Protein AF-Q8YB31-F1 (afdb_monomer_lite)

Sequence (151 aa):
MLKNNPYGASTSGLVVQGADNLVLSGVLSDVGRLTKNGSGTLTLTADNTYTGGTVFAGGVVSVDKEVRLGGGDLTFNGGTLQVTGTSWTSTNWAVSLQAGGGTFDIEDAANNFAVTQGVAGAGGLTKSGSGTLTLSGANSYTGERRCLRAR

Radius of gyration: 14.86 Å; chains: 1; bounding box: 30×32×49 Å

InterPro domains:
  IPR011050 Pectin lyase fold/virulence factor [SSF51126] (5-87)
  IPR011050 Pectin lyase fold/virulence factor [SSF51126] (72-144)
  IPR012332 Autotransporter, pectate lyase C-like domain superfamily [G3DSA:2.160.20.20] (2-69)
  IPR013425 Autotransporter-associated beta strand repeat [PF12951] (34-63)
  IPR013425 Autotransporter-associated beta strand repeat [PF12951] (125-143)
  IPR013425 Autotransporter-associated beta strand repeat [TIGR02601] (34-63)
  IPR013425 Autotransporter-associated beta strand repeat [TIGR02601] (124-143)

Organism: Brucella melitensis biotype 1 (strain ATCC 23456 / CCUG 17765 / NCTC 10094 / 16M) (NCBI:txid224914)

Foldseek 3Di:
DDDPDPFDQDCAATEDEDQEEDEDADEADNSQEYEYYYAYEYEQDYQYAHANWYEFQYHEYEYQEPSSGHHAAYEYQQGEYEHDDAPAAEDAHEAEAEQNGYEYADADLPHHHEYAQEYAYAHEYEYHHNHHYHYNHDYHYDYHYYYDDDD

Secondary structure (DSSP, 8-state):
-----S---BTTBEEE-SSS-EEE-S---S-S-EEE-SSSEEEE-S-----S-EEE-SSEEEESSGGGG-SS-EEESS-EEEE-SSS--EE-S-EEE-TT-EEEEE--TT-EEEE-S-EESSS-EEEESSSEEEE-S-----SPEEE----

pLDDT: mean 90.21, std 15.07, range [35.03, 98.69]

Structure (mmCIF, N/CA/C/O backbone):
data_AF-Q8YB31-F1
#
_entry.id   AF-Q8YB31-F1
#
loop_
_atom_site.group_PDB
_atom_site.id
_atom_site.type_symbol
_atom_site.label_atom_id
_atom_site.label_alt_id
_atom_site.label_comp_id
_atom_site.label_asy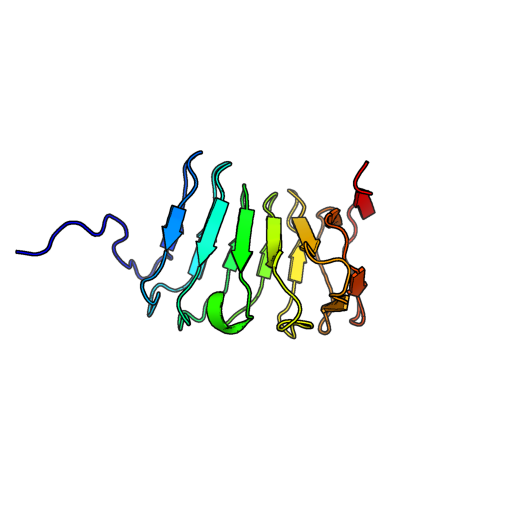m_id
_atom_site.label_entity_id
_atom_site.label_seq_id
_atom_site.pdbx_PDB_ins_code
_atom_site.Cartn_x
_atom_site.Cartn_y
_atom_site.Cartn_z
_atom_site.occupancy
_atom_site.B_iso_or_equiv
_atom_site.auth_seq_id
_atom_site.auth_comp_id
_atom_site.auth_asym_id
_atom_site.auth_atom_id
_atom_site.pdbx_PDB_model_num
ATOM 1 N N . MET A 1 1 ? -5.974 -16.921 32.482 1.00 35.03 1 MET A N 1
ATOM 2 C CA . MET A 1 1 ? -5.145 -17.488 31.396 1.00 35.03 1 MET A CA 1
ATOM 3 C C . MET A 1 1 ? -5.693 -16.963 30.076 1.00 35.03 1 MET A C 1
ATOM 5 O O . MET A 1 1 ? -6.713 -17.452 29.620 1.00 35.03 1 MET A O 1
ATOM 9 N N . LEU A 1 2 ? -5.098 -15.907 29.521 1.00 37.91 2 LEU A N 1
ATOM 10 C CA . LEU A 1 2 ? -5.532 -15.305 28.255 1.00 37.91 2 LEU A CA 1
ATOM 11 C C . LEU A 1 2 ? -4.769 -15.994 27.115 1.00 37.91 2 LEU A C 1
ATOM 13 O O . LEU A 1 2 ? -3.602 -15.696 26.893 1.00 37.91 2 LEU A O 1
ATOM 17 N N . LYS A 1 3 ? -5.394 -16.964 26.443 1.00 48.12 3 LYS A N 1
ATOM 18 C CA . LYS A 1 3 ? -4.820 -17.660 25.277 1.00 48.12 3 LYS A CA 1
ATOM 19 C C . LYS A 1 3 ? -5.834 -17.699 24.132 1.00 48.12 3 LYS A C 1
ATOM 21 O O . LYS A 1 3 ? -6.249 -18.774 23.738 1.00 48.12 3 LYS A O 1
ATOM 26 N N . ASN A 1 4 ? -6.240 -16.535 23.623 1.00 38.31 4 ASN A N 1
ATOM 27 C CA . ASN A 1 4 ? -7.132 -16.438 22.456 1.00 38.31 4 ASN A CA 1
ATOM 28 C C . ASN A 1 4 ? -6.690 -15.356 21.448 1.00 38.31 4 ASN A C 1
ATOM 30 O O . ASN A 1 4 ? -7.527 -14.740 20.800 1.00 38.31 4 ASN A O 1
ATOM 34 N N . ASN A 1 5 ? -5.379 -15.136 21.288 1.00 43.69 5 ASN A N 1
ATOM 35 C CA . ASN A 1 5 ? -4.861 -14.431 20.114 1.00 43.69 5 ASN A CA 1
ATOM 36 C C . ASN A 1 5 ? -4.206 -15.465 19.177 1.00 43.69 5 ASN A C 1
ATOM 38 O O . ASN A 1 5 ? -3.120 -15.946 19.503 1.00 43.69 5 ASN A O 1
ATOM 42 N N . PRO A 1 6 ? -4.841 -15.860 18.056 1.00 46.41 6 PRO A N 1
ATOM 43 C CA . PRO A 1 6 ? -4.297 -16.862 17.131 1.00 46.41 6 PRO A CA 1
ATOM 44 C C . PRO A 1 6 ? -3.095 -16.353 16.314 1.00 46.41 6 PRO A C 1
ATOM 46 O O . PRO A 1 6 ? -2.555 -17.080 15.487 1.00 46.41 6 PRO A O 1
ATOM 49 N N . TYR A 1 7 ? -2.645 -15.125 16.564 1.00 51.75 7 TYR A N 1
ATOM 50 C CA . TYR A 1 7 ? -1.559 -14.467 15.854 1.00 51.75 7 TYR A CA 1
ATOM 51 C C . TYR A 1 7 ? -0.364 -14.262 16.793 1.00 51.75 7 TYR A C 1
ATOM 53 O O . TYR A 1 7 ? -0.130 -13.172 17.311 1.00 51.75 7 TYR A O 1
ATOM 61 N N . GLY A 1 8 ? 0.361 -15.347 17.076 1.00 45.62 8 GLY A N 1
ATOM 62 C CA . GLY A 1 8 ? 1.620 -15.292 17.818 1.00 45.62 8 GLY A CA 1
ATOM 63 C C . GLY A 1 8 ? 2.710 -14.628 16.978 1.00 45.62 8 GLY A C 1
ATOM 64 O O . GLY A 1 8 ? 2.991 -15.083 15.871 1.00 45.62 8 GLY A O 1
ATOM 65 N N . ALA A 1 9 ? 3.316 -13.561 17.504 1.00 48.47 9 ALA A N 1
ATOM 66 C CA . ALA A 1 9 ? 4.474 -12.901 16.914 1.00 48.47 9 ALA A CA 1
ATOM 67 C C . ALA A 1 9 ? 5.650 -13.889 16.838 1.00 48.47 9 ALA A C 1
ATOM 69 O O . ALA A 1 9 ? 6.298 -14.197 17.837 1.00 48.47 9 ALA A O 1
ATOM 70 N N . SER A 1 10 ? 5.894 -14.422 15.645 1.00 49.84 10 SER A N 1
ATOM 71 C CA . SER A 1 10 ? 7.162 -15.053 15.308 1.00 49.84 10 SER A CA 1
ATOM 72 C C . SER A 1 10 ? 8.080 -13.959 14.770 1.00 49.84 10 SER A C 1
ATOM 74 O O . SER A 1 10 ? 7.630 -13.085 14.030 1.00 49.84 10 SER A O 1
ATOM 76 N N . THR A 1 11 ? 9.379 -14.045 15.043 1.00 53.28 11 THR A N 1
ATOM 77 C CA . THR A 1 11 ? 10.429 -13.240 14.387 1.00 53.28 11 THR A CA 1
ATOM 78 C C . THR A 1 11 ? 10.423 -13.360 12.848 1.00 53.28 11 THR A C 1
ATOM 80 O O . THR A 1 11 ? 11.207 -12.705 12.169 1.00 53.28 11 THR A O 1
ATOM 83 N N . SER A 1 12 ? 9.528 -14.187 12.295 1.00 63.47 12 SER A N 1
ATOM 84 C CA . SER A 1 12 ? 9.320 -14.489 10.883 1.00 63.47 12 SER A CA 1
ATOM 85 C C . SER A 1 12 ? 8.203 -13.691 10.180 1.00 63.47 12 SER A C 1
ATOM 87 O O . SER A 1 12 ? 7.961 -13.950 8.998 1.00 63.47 12 SER A O 1
ATOM 89 N N . GLY A 1 13 ? 7.511 -12.750 10.829 1.00 83.56 13 GLY A N 1
ATOM 90 C CA . GLY A 1 13 ? 6.348 -12.091 10.212 1.00 83.56 13 GLY A CA 1
ATOM 91 C C . GLY A 1 13 ? 5.011 -12.469 10.849 1.00 83.56 13 GLY A C 1
ATOM 92 O O . GLY A 1 13 ? 4.854 -13.570 11.374 1.00 83.56 13 GLY A O 1
ATOM 93 N N . LEU A 1 14 ? 4.010 -11.598 10.709 1.00 91.12 14 LEU A N 1
ATOM 94 C CA . LEU A 1 14 ? 2.596 -11.945 10.849 1.00 91.12 14 LEU A CA 1
ATOM 95 C C . LEU A 1 14 ? 1.998 -12.230 9.467 1.00 91.12 14 LEU A C 1
ATOM 97 O O . LEU A 1 14 ? 2.077 -11.387 8.575 1.00 91.12 14 LEU A O 1
ATOM 101 N N . VAL A 1 15 ? 1.343 -13.380 9.304 1.00 93.00 15 VAL A N 1
ATOM 102 C CA . VAL A 1 15 ? 0.550 -13.704 8.109 1.00 93.00 15 VAL A CA 1
ATOM 103 C C . VAL A 1 15 ? -0.933 -13.705 8.466 1.00 93.00 15 VAL A C 1
ATOM 105 O O . VAL A 1 15 ? -1.366 -14.458 9.335 1.00 93.00 15 VAL A O 1
ATOM 108 N N . VAL A 1 16 ? -1.716 -12.879 7.775 1.00 93.25 16 VAL A N 1
ATOM 109 C CA . VAL A 1 16 ? -3.181 -12.859 7.857 1.00 93.25 16 VAL A CA 1
ATOM 110 C C . VAL A 1 16 ? -3.739 -13.472 6.578 1.00 93.25 16 VAL A C 1
ATOM 112 O O . VAL A 1 16 ? -3.355 -13.067 5.484 1.00 93.25 16 VAL A O 1
ATOM 115 N N . GLN A 1 17 ? -4.638 -14.444 6.704 1.00 91.56 17 GLN A N 1
ATOM 116 C CA . GLN A 1 17 ? -5.209 -15.206 5.589 1.00 91.56 17 GLN A CA 1
ATOM 117 C C . GLN A 1 17 ? -6.712 -15.442 5.787 1.00 91.56 17 GLN A C 1
ATOM 119 O O . GLN A 1 17 ? -7.244 -15.165 6.858 1.00 91.56 17 GLN A O 1
ATOM 124 N N . GLY A 1 18 ? -7.380 -15.987 4.768 1.00 92.06 18 GLY A N 1
ATOM 125 C CA . GLY A 1 18 ? -8.812 -16.302 4.803 1.00 92.06 18 GLY A CA 1
ATOM 126 C C . GLY A 1 18 ? -9.656 -15.427 3.876 1.00 92.06 18 GLY A C 1
ATOM 127 O O . GLY A 1 18 ? -9.155 -14.508 3.222 1.00 92.06 18 GLY A O 1
ATOM 128 N N . ALA A 1 19 ? -10.939 -15.770 3.783 1.00 93.69 19 ALA A N 1
ATOM 129 C CA . ALA A 1 19 ? -11.909 -15.076 2.937 1.00 93.69 19 ALA A CA 1
ATOM 130 C C . ALA A 1 19 ? -12.754 -14.049 3.705 1.00 93.69 19 ALA A C 1
ATOM 132 O O . ALA A 1 19 ? -13.311 -13.148 3.083 1.00 93.69 19 ALA A O 1
ATOM 133 N N . ASP A 1 20 ? -12.818 -14.168 5.031 1.00 95.31 20 ASP A N 1
ATOM 134 C CA . ASP A 1 20 ? -13.614 -13.287 5.876 1.00 95.31 20 ASP A CA 1
ATOM 135 C C . ASP A 1 20 ? -12.928 -11.941 6.110 1.00 95.31 20 ASP A C 1
ATOM 137 O O . ASP A 1 20 ? -11.69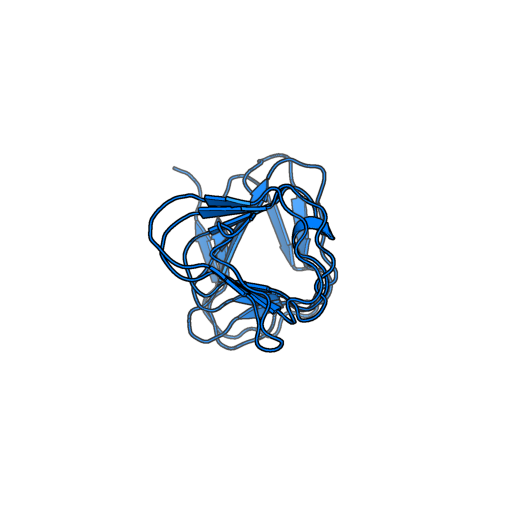8 -11.819 6.092 1.00 95.31 20 ASP A O 1
ATOM 141 N N . ASN A 1 21 ? -13.747 -10.926 6.374 1.00 96.81 21 ASN A N 1
ATOM 142 C CA . ASN A 1 21 ? -13.258 -9.617 6.776 1.00 96.81 21 ASN A CA 1
ATOM 143 C C . ASN A 1 21 ? -12.842 -9.641 8.251 1.00 96.81 21 ASN A C 1
ATOM 145 O O . ASN A 1 21 ? -13.568 -10.149 9.105 1.00 96.81 21 ASN A O 1
ATOM 149 N N . LEU A 1 22 ? -11.690 -9.049 8.550 1.00 96.75 22 LEU A N 1
ATOM 150 C CA . LEU A 1 22 ? -11.112 -8.972 9.883 1.00 96.75 22 LEU A CA 1
ATOM 151 C C . LEU A 1 22 ? -10.785 -7.520 10.223 1.00 96.75 22 LEU A C 1
ATOM 153 O O . LEU A 1 22 ? -10.041 -6.858 9.504 1.00 96.75 22 LEU A O 1
ATOM 157 N N . VAL A 1 23 ? -11.282 -7.053 11.366 1.00 97.62 23 VAL A N 1
ATOM 158 C CA . VAL A 1 23 ? -10.835 -5.798 11.977 1.00 97.62 23 VAL A CA 1
ATOM 159 C C . VAL A 1 23 ? -9.798 -6.132 13.038 1.00 97.62 23 VAL A C 1
ATOM 161 O O . VAL A 1 23 ? -10.093 -6.851 13.993 1.00 97.62 23 VAL A O 1
ATOM 164 N N . LEU A 1 24 ? -8.587 -5.605 12.880 1.00 95.12 24 LEU A N 1
ATOM 165 C CA . LEU A 1 24 ? -7.524 -5.727 13.863 1.00 95.12 24 LEU A CA 1
ATOM 166 C C . LEU A 1 24 ? -7.309 -4.381 14.557 1.00 95.12 24 LEU A C 1
ATOM 168 O O . LEU A 1 24 ? -6.776 -3.431 13.982 1.00 95.12 24 LEU A O 1
ATOM 172 N N . SER A 1 25 ? -7.735 -4.332 15.815 1.00 94.25 25 SER A N 1
ATOM 173 C CA . SER A 1 25 ? -7.673 -3.146 16.674 1.00 94.25 25 SER A CA 1
ATOM 174 C C . SER A 1 25 ? -6.521 -3.157 17.678 1.00 94.25 25 SER A C 1
ATOM 176 O O . SER A 1 25 ? -6.339 -2.184 18.405 1.00 94.25 25 SER A O 1
ATOM 178 N N . GLY A 1 26 ? -5.750 -4.244 17.737 1.00 93.12 26 GLY A N 1
ATOM 179 C CA . GLY A 1 26 ? -4.536 -4.327 18.544 1.00 93.12 26 GLY A CA 1
ATOM 180 C C . GLY A 1 26 ? -3.327 -3.745 17.814 1.00 93.12 26 GLY A C 1
ATOM 181 O O . GLY A 1 26 ? -3.246 -3.826 16.590 1.00 93.12 26 GLY A O 1
ATOM 182 N N . VAL A 1 27 ? -2.376 -3.201 18.578 1.00 92.56 27 VAL A N 1
ATOM 183 C CA . VAL A 1 27 ? -1.076 -2.764 18.052 1.00 92.56 27 VAL A CA 1
ATOM 184 C C . VAL A 1 27 ? -0.246 -3.989 17.679 1.00 92.56 27 VAL A C 1
ATOM 186 O O . VAL A 1 27 ? 0.011 -4.861 18.508 1.00 92.56 27 VAL A O 1
ATOM 189 N N . LEU A 1 28 ? 0.200 -4.033 16.430 1.00 91.19 28 LEU A N 1
ATOM 190 C CA . LEU A 1 28 ? 1.222 -4.942 15.943 1.00 91.19 28 LEU A CA 1
ATOM 191 C C . LEU A 1 28 ? 2.600 -4.330 16.213 1.00 91.19 28 LEU A C 1
ATOM 193 O O . LEU A 1 28 ? 3.030 -3.415 15.507 1.00 91.19 28 LEU A O 1
ATOM 197 N N . SER A 1 29 ? 3.291 -4.861 17.220 1.00 88.06 29 SER A N 1
ATOM 198 C CA . SER A 1 29 ? 4.706 -4.601 17.496 1.00 88.06 29 SER A CA 1
ATOM 199 C C . SER A 1 29 ? 5.532 -5.859 17.231 1.00 88.06 29 SER A C 1
ATOM 201 O O . SER A 1 29 ? 5.007 -6.970 17.274 1.00 88.06 29 SER A O 1
ATOM 203 N N . ASP A 1 30 ? 6.819 -5.691 16.924 1.00 79.62 30 ASP A N 1
ATOM 204 C CA . ASP A 1 30 ? 7.823 -6.773 16.890 1.00 79.62 30 ASP A CA 1
ATOM 205 C C . ASP A 1 30 ? 7.560 -7.938 15.914 1.00 79.62 30 ASP A C 1
ATOM 207 O O . ASP A 1 30 ? 8.313 -8.909 15.884 1.00 79.62 30 ASP A O 1
ATOM 211 N N . VAL A 1 31 ? 6.537 -7.850 15.056 1.00 71.50 31 VAL A N 1
ATOM 212 C CA . VAL A 1 31 ? 6.172 -8.924 14.116 1.00 71.50 31 VAL A CA 1
ATOM 213 C C . VAL A 1 31 ? 7.109 -9.038 12.916 1.00 71.50 31 VAL A C 1
ATOM 215 O O . VAL A 1 31 ? 6.835 -9.831 12.031 1.00 71.50 31 VAL A O 1
ATOM 218 N N . GLY A 1 32 ? 8.210 -8.289 12.833 1.00 86.38 32 GLY A N 1
ATOM 219 C CA . GLY A 1 32 ? 9.081 -8.271 11.655 1.00 86.38 32 GLY A CA 1
ATOM 220 C C . GLY A 1 32 ? 8.369 -7.646 10.455 1.00 86.38 32 GLY A C 1
ATOM 221 O O . GLY A 1 32 ? 8.637 -6.501 10.149 1.00 86.38 32 GLY A O 1
ATOM 222 N N . ARG A 1 33 ? 7.422 -8.341 9.816 1.00 91.50 33 ARG A N 1
ATOM 223 C CA . ARG A 1 33 ? 6.670 -7.906 8.623 1.00 91.50 33 ARG A CA 1
ATOM 224 C C . ARG A 1 33 ? 5.207 -8.348 8.684 1.00 91.50 33 ARG A C 1
ATOM 226 O O . ARG A 1 33 ? 4.934 -9.458 9.129 1.00 91.50 33 ARG A O 1
ATOM 233 N N . LEU A 1 34 ? 4.276 -7.557 8.150 1.00 95.50 34 LEU A N 1
ATOM 234 C CA . LEU A 1 34 ? 2.888 -7.988 7.928 1.00 95.50 34 LEU A CA 1
ATOM 235 C C . LEU A 1 34 ? 2.720 -8.559 6.512 1.00 95.50 34 LEU A C 1
ATOM 237 O O . LEU A 1 34 ? 3.121 -7.936 5.538 1.00 95.50 34 LEU A O 1
ATOM 241 N N . THR A 1 35 ? 2.103 -9.730 6.367 1.00 95.88 35 THR A N 1
ATOM 242 C CA . THR A 1 35 ? 1.720 -10.316 5.073 1.00 95.88 35 THR A CA 1
ATOM 243 C C . THR A 1 35 ? 0.224 -10.585 5.052 1.00 95.88 35 THR A C 1
ATOM 245 O O . THR A 1 35 ? -0.268 -11.429 5.798 1.00 95.88 35 THR A O 1
ATOM 248 N N . LYS A 1 36 ? -0.507 -9.900 4.172 1.00 96.69 36 LYS A N 1
ATOM 249 C CA . LYS A 1 36 ? -1.927 -10.149 3.929 1.00 96.69 36 LYS A CA 1
ATOM 250 C C . LYS A 1 36 ? -2.105 -11.044 2.704 1.00 96.69 36 LYS A C 1
ATOM 252 O O . LYS A 1 36 ? -1.753 -10.665 1.591 1.00 96.69 36 LYS A O 1
ATOM 257 N N . ASN A 1 37 ? -2.679 -12.217 2.931 1.00 92.88 37 ASN A N 1
ATOM 258 C CA . ASN A 1 37 ? -3.077 -13.213 1.942 1.00 92.88 37 ASN A CA 1
ATOM 259 C C . ASN A 1 37 ? -4.593 -13.488 2.047 1.00 92.88 37 ASN A C 1
ATOM 261 O O . ASN A 1 37 ? -5.271 -12.975 2.941 1.00 92.88 37 ASN A O 1
ATOM 265 N N . GLY A 1 38 ? -5.138 -14.314 1.155 1.00 94.38 38 GLY A N 1
ATOM 266 C CA . GLY A 1 38 ? -6.564 -14.636 1.100 1.00 94.38 38 GLY A CA 1
ATOM 267 C C . GLY A 1 38 ? -7.412 -13.477 0.573 1.00 94.38 38 GLY A C 1
ATOM 268 O O . GLY A 1 38 ? -6.930 -12.356 0.432 1.00 94.38 38 GLY A O 1
ATOM 269 N N . SER A 1 39 ? -8.676 -13.745 0.258 1.00 95.88 39 SER A N 1
ATOM 270 C CA . SER A 1 39 ? -9.552 -12.798 -0.444 1.00 95.88 39 SER A CA 1
ATOM 271 C C . SER A 1 39 ? -10.227 -11.757 0.452 1.00 95.88 39 SER A C 1
ATOM 273 O O . SER A 1 39 ? -10.724 -10.769 -0.079 1.00 95.88 39 SER A O 1
ATOM 275 N N . GLY A 1 40 ? -10.251 -11.952 1.775 1.00 97.19 40 GLY A N 1
ATOM 276 C CA . GLY A 1 40 ? -10.946 -11.046 2.698 1.00 97.19 40 GLY A CA 1
ATOM 277 C C . GLY A 1 40 ? -10.260 -9.689 2.883 1.00 97.19 40 GLY A C 1
ATOM 278 O O . GLY A 1 40 ? -9.109 -9.495 2.470 1.00 97.19 40 GLY A O 1
ATOM 279 N N . THR A 1 41 ? -10.945 -8.768 3.559 1.00 98.44 41 THR A N 1
ATOM 280 C CA . THR A 1 41 ? -10.412 -7.451 3.938 1.00 98.44 41 THR A CA 1
ATOM 281 C C . THR A 1 41 ? -9.831 -7.472 5.350 1.00 98.44 41 THR A C 1
ATOM 283 O O . THR A 1 41 ? -10.500 -7.885 6.290 1.00 98.44 41 THR A O 1
ATOM 286 N N . LEU A 1 42 ? -8.601 -6.988 5.518 1.00 98.38 42 LEU A N 1
ATOM 287 C CA . LEU A 1 42 ? -7.997 -6.687 6.815 1.00 98.38 42 LEU A CA 1
ATOM 288 C C . LEU A 1 42 ? -8.053 -5.177 7.059 1.00 98.38 42 LEU A C 1
ATOM 290 O O . LEU A 1 42 ? -7.359 -4.425 6.381 1.00 98.38 42 LEU A O 1
ATOM 294 N N . THR A 1 43 ? -8.833 -4.736 8.038 1.00 98.50 43 THR A N 1
ATOM 295 C CA . THR A 1 43 ? -8.872 -3.333 8.467 1.00 98.50 43 THR A CA 1
ATOM 296 C C . THR A 1 43 ? -7.975 -3.151 9.685 1.00 98.50 43 THR A C 1
ATOM 298 O O . THR A 1 43 ? -8.212 -3.776 10.720 1.00 98.50 43 THR A O 1
ATOM 301 N N . LEU A 1 44 ? -6.955 -2.297 9.576 1.00 97.88 44 LEU A N 1
ATOM 302 C CA . LEU A 1 44 ? -6.059 -1.971 10.690 1.00 97.88 44 LEU A CA 1
ATOM 303 C C . LEU A 1 44 ? -6.495 -0.645 11.308 1.00 97.88 44 LEU A C 1
ATOM 305 O O . LEU A 1 44 ? -6.463 0.391 10.648 1.00 97.88 44 LEU A O 1
ATOM 309 N N . THR A 1 45 ? -6.893 -0.669 12.580 1.00 97.06 45 THR A N 1
ATOM 310 C CA . THR A 1 45 ? -7.410 0.530 13.269 1.00 97.06 45 THR A CA 1
ATOM 311 C C . THR A 1 45 ? -6.501 1.031 14.387 1.00 97.06 45 THR A C 1
ATOM 313 O O . THR A 1 45 ? -6.852 2.006 15.049 1.00 97.06 45 THR A O 1
ATOM 316 N N . ALA A 1 46 ? -5.375 0.360 14.634 1.00 95.94 46 ALA A N 1
ATOM 317 C CA . ALA A 1 46 ? -4.366 0.749 15.615 1.00 95.94 46 ALA A CA 1
ATOM 318 C C . ALA A 1 46 ? -3.112 1.308 14.936 1.00 95.94 46 ALA A C 1
ATOM 320 O O . ALA A 1 46 ? -2.809 0.966 13.793 1.00 95.94 46 ALA A O 1
ATOM 321 N N . ASP A 1 47 ? -2.380 2.155 15.657 1.00 96.31 47 ASP A N 1
ATOM 322 C CA . ASP A 1 47 ? -1.073 2.647 15.224 1.00 96.31 47 ASP A CA 1
ATOM 323 C C . ASP A 1 47 ? -0.054 1.530 15.437 1.00 96.31 47 ASP A C 1
ATOM 325 O O . ASP A 1 47 ? 0.209 1.125 16.569 1.00 96.31 47 ASP A O 1
ATOM 329 N N . ASN A 1 48 ? 0.466 0.985 14.342 1.00 95.94 48 ASN A N 1
ATOM 330 C CA . ASN A 1 48 ? 1.342 -0.176 14.369 1.00 95.94 48 ASN A CA 1
ATOM 331 C C . ASN A 1 48 ? 2.811 0.258 14.401 1.00 95.94 48 ASN A C 1
ATOM 333 O O . ASN A 1 48 ? 3.160 1.338 13.931 1.00 95.94 48 ASN A O 1
ATOM 337 N N . THR A 1 49 ? 3.683 -0.582 14.962 1.00 94.44 49 THR A N 1
ATOM 338 C CA . THR A 1 49 ? 5.105 -0.246 15.175 1.00 94.44 49 THR A CA 1
ATOM 339 C C . THR A 1 49 ? 6.075 -1.284 14.613 1.00 94.44 49 THR A C 1
ATOM 341 O O . THR A 1 49 ? 7.284 -1.161 14.797 1.00 94.44 49 THR A O 1
ATOM 344 N N . TYR A 1 50 ? 5.581 -2.301 13.902 1.00 93.31 50 TYR A N 1
ATOM 345 C CA . TYR A 1 50 ? 6.441 -3.209 13.141 1.00 93.31 50 TYR A CA 1
ATOM 346 C C . TYR A 1 50 ? 7.187 -2.465 12.027 1.00 93.31 50 TYR A C 1
ATOM 348 O O . TYR A 1 50 ? 6.671 -1.496 11.486 1.00 93.31 50 TYR A O 1
ATOM 356 N N . THR A 1 51 ? 8.393 -2.914 11.674 1.00 92.44 51 THR A N 1
ATOM 357 C CA . THR A 1 51 ? 9.328 -2.131 10.837 1.00 92.44 51 THR A CA 1
ATOM 358 C C . THR A 1 51 ? 9.782 -2.808 9.544 1.00 92.44 51 THR A C 1
ATOM 360 O O . THR A 1 51 ? 10.459 -2.186 8.732 1.00 92.44 51 THR A O 1
ATOM 363 N N . GLY A 1 52 ? 9.441 -4.073 9.318 1.00 92.12 52 GLY A N 1
ATOM 364 C CA . GLY A 1 52 ? 9.838 -4.828 8.122 1.00 92.12 52 GLY A CA 1
ATOM 365 C C . GLY A 1 52 ? 8.830 -4.767 6.977 1.00 92.12 52 GLY A C 1
ATOM 366 O O . GLY A 1 52 ? 8.879 -5.621 6.091 1.00 92.12 52 GLY A O 1
ATOM 367 N N . GLY A 1 53 ? 7.931 -3.779 6.986 1.00 94.62 53 GLY A N 1
ATOM 368 C CA . GLY A 1 53 ? 7.029 -3.467 5.881 1.00 94.62 53 GLY A CA 1
ATOM 369 C C . GLY A 1 53 ? 5.760 -4.313 5.813 1.00 94.62 53 GLY A C 1
ATOM 370 O O . GLY A 1 53 ? 5.438 -5.105 6.708 1.00 94.62 53 GLY A O 1
ATOM 371 N N . THR A 1 54 ? 5.026 -4.132 4.714 1.00 96.94 54 THR A N 1
ATOM 372 C CA . THR A 1 54 ? 3.742 -4.802 4.468 1.00 96.94 54 THR A CA 1
ATOM 373 C C . THR A 1 54 ? 3.718 -5.457 3.088 1.00 96.94 54 THR A C 1
ATOM 375 O O . THR A 1 54 ? 4.029 -4.830 2.075 1.00 96.94 54 THR A O 1
ATOM 378 N N . VAL A 1 55 ? 3.319 -6.730 3.041 1.00 97.69 55 VAL A N 1
ATOM 379 C CA . VAL A 1 55 ? 3.117 -7.500 1.810 1.00 97.69 55 VAL A CA 1
ATOM 380 C C . VAL A 1 55 ? 1.627 -7.682 1.543 1.00 97.69 55 VAL A C 1
ATOM 382 O O . VAL A 1 55 ? 0.925 -8.326 2.322 1.00 97.69 55 VAL A O 1
ATOM 385 N N . PHE A 1 56 ? 1.159 -7.183 0.403 1.00 98.38 56 PHE A N 1
ATOM 386 C CA . PHE A 1 56 ? -0.201 -7.353 -0.107 1.00 98.38 56 PHE A CA 1
ATOM 387 C C . PHE A 1 56 ? -0.206 -8.506 -1.121 1.00 98.38 56 PHE A C 1
ATOM 389 O O . PHE A 1 56 ? -0.089 -8.293 -2.329 1.00 98.38 56 PHE A O 1
ATOM 396 N N . ALA A 1 57 ? -0.288 -9.744 -0.632 1.00 96.88 57 ALA A N 1
ATOM 397 C CA . ALA A 1 57 ? -0.290 -10.958 -1.455 1.00 96.88 57 ALA A CA 1
ATOM 398 C C . ALA A 1 57 ? -1.698 -11.381 -1.921 1.00 96.88 57 ALA A C 1
ATOM 400 O O . ALA A 1 57 ? -1.829 -12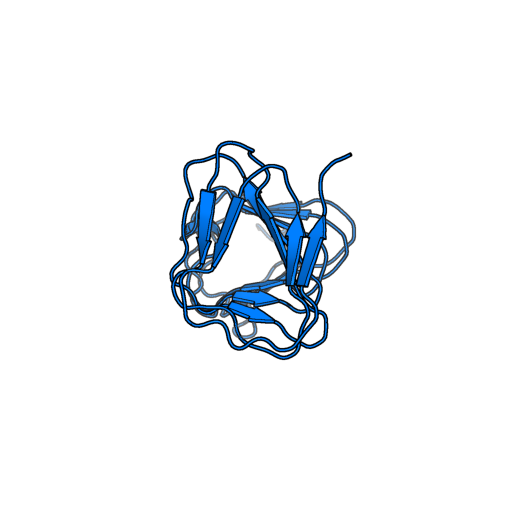.221 -2.804 1.00 96.88 57 ALA A O 1
ATOM 401 N N . GLY A 1 58 ? -2.757 -10.814 -1.339 1.00 94.75 58 GLY A N 1
ATOM 402 C CA . GLY A 1 58 ? -4.135 -11.056 -1.761 1.00 94.75 58 GLY A CA 1
ATOM 403 C C . GLY A 1 58 ? -5.156 -10.273 -0.938 1.00 94.75 58 GLY A C 1
ATOM 404 O O . GLY A 1 58 ? -4.859 -9.801 0.162 1.00 94.75 58 GLY A O 1
ATOM 405 N N . GLY A 1 59 ? -6.371 -10.142 -1.475 1.00 97.88 59 GLY A N 1
ATOM 406 C CA . GLY A 1 59 ? -7.472 -9.437 -0.813 1.00 97.88 59 GLY A CA 1
ATOM 407 C C . GLY A 1 59 ? -7.170 -7.953 -0.613 1.00 97.88 59 GLY A C 1
ATOM 408 O O . GLY A 1 59 ? -6.491 -7.337 -1.440 1.00 97.88 59 GLY A O 1
ATOM 409 N N . VAL A 1 60 ? -7.673 -7.388 0.486 1.00 98.69 60 VAL A N 1
ATOM 410 C CA . VAL A 1 60 ? -7.567 -5.952 0.784 1.00 98.69 60 VAL A CA 1
ATOM 411 C C . VAL A 1 60 ? -6.944 -5.734 2.160 1.00 98.69 60 VAL A C 1
ATOM 413 O O . VAL A 1 60 ? -7.270 -6.438 3.115 1.00 98.69 60 VAL A O 1
ATOM 416 N N . VAL A 1 61 ? -6.063 -4.744 2.271 1.00 98.62 61 VAL A N 1
ATOM 417 C CA . VAL A 1 61 ? -5.691 -4.111 3.541 1.00 98.62 61 VAL A CA 1
ATOM 418 C C . VAL A 1 61 ? -6.238 -2.691 3.512 1.00 98.62 61 VAL A C 1
ATOM 420 O O . VAL A 1 61 ? -5.904 -1.934 2.604 1.00 98.62 61 VAL A O 1
ATOM 423 N N . SER A 1 62 ? -7.086 -2.347 4.474 1.00 98.69 62 SER A N 1
ATOM 424 C CA . SER A 1 62 ? -7.797 -1.071 4.538 1.00 98.69 62 SER A CA 1
ATOM 425 C C . SER A 1 62 ? -7.290 -0.240 5.712 1.00 98.69 62 SER A C 1
ATOM 427 O O . SER A 1 62 ? -7.259 -0.727 6.850 1.00 98.69 62 SER A O 1
ATOM 429 N N . VAL A 1 63 ? -6.852 0.988 5.423 1.00 98.31 63 VAL A N 1
ATOM 430 C CA . VAL A 1 63 ? -6.264 1.920 6.394 1.00 98.31 63 VAL A CA 1
ATOM 431 C C . VAL A 1 63 ? -6.628 3.376 6.092 1.00 98.31 63 VAL A C 1
ATOM 433 O O . VAL A 1 63 ? -6.783 3.768 4.937 1.00 98.31 63 VAL A O 1
ATOM 436 N N . ASP A 1 64 ? -6.702 4.188 7.146 1.00 97.75 64 ASP A N 1
ATOM 437 C CA . ASP A 1 64 ? -7.005 5.626 7.095 1.00 97.75 64 ASP A CA 1
ATOM 438 C C . ASP A 1 64 ? -5.761 6.521 7.266 1.00 97.75 64 ASP A C 1
ATOM 440 O O . ASP A 1 64 ? -5.815 7.729 7.024 1.00 97.75 64 ASP A O 1
ATOM 444 N N . LYS A 1 65 ? -4.638 5.944 7.725 1.00 96.75 65 LYS A N 1
ATOM 445 C CA . LYS A 1 65 ? -3.380 6.640 8.046 1.00 96.75 65 LYS A CA 1
ATOM 446 C C . LYS A 1 65 ? -2.161 5.768 7.764 1.00 96.75 65 LYS A C 1
ATOM 448 O O . LYS A 1 65 ? -2.217 4.555 7.947 1.00 96.75 65 LYS A O 1
ATOM 453 N N . GLU A 1 66 ? -1.034 6.400 7.435 1.00 96.00 66 GLU A N 1
ATOM 454 C CA . GLU A 1 66 ? 0.239 5.707 7.176 1.00 96.00 66 GLU A CA 1
ATOM 455 C C . GLU A 1 66 ? 0.680 4.826 8.349 1.00 96.00 66 GLU A C 1
ATOM 457 O O . GLU A 1 66 ? 0.982 3.653 8.169 1.00 96.00 66 GLU A O 1
ATOM 462 N N . VAL A 1 67 ? 0.623 5.360 9.574 1.00 96.31 67 VAL A N 1
ATOM 463 C CA . VAL A 1 67 ? 1.062 4.669 10.802 1.00 96.31 67 VAL A CA 1
ATOM 464 C C . VAL A 1 67 ? 0.309 3.355 11.069 1.00 96.31 67 VAL A C 1
ATOM 466 O O . VAL A 1 67 ? 0.800 2.482 11.785 1.00 96.31 67 VAL A O 1
ATOM 469 N N . ARG A 1 68 ? -0.864 3.146 10.453 1.00 97.19 68 ARG A N 1
ATOM 470 C CA . ARG A 1 68 ? -1.577 1.861 10.519 1.00 97.19 68 ARG A CA 1
ATOM 471 C C . ARG A 1 68 ? -0.807 0.733 9.839 1.00 97.19 68 ARG A C 1
ATOM 473 O O . ARG A 1 68 ? -1.068 -0.423 10.132 1.00 97.19 68 ARG A O 1
ATOM 480 N N . LEU A 1 69 ? 0.132 1.029 8.948 1.00 96.19 69 LEU A N 1
ATOM 481 C CA . LEU A 1 69 ? 0.946 0.036 8.244 1.00 96.19 69 LEU A CA 1
ATOM 482 C C . LEU A 1 69 ? 2.332 -0.156 8.878 1.00 96.19 69 LEU A C 1
ATOM 484 O O . LEU A 1 69 ? 3.190 -0.802 8.276 1.00 96.19 69 LEU A O 1
ATOM 488 N N . GLY A 1 70 ? 2.557 0.382 10.080 1.00 94.56 70 GLY A N 1
ATOM 489 C CA . GLY A 1 70 ? 3.860 0.322 10.731 1.00 94.56 70 GLY A CA 1
ATOM 490 C C . GLY A 1 70 ? 4.896 1.143 9.973 1.00 94.56 70 GLY A C 1
ATOM 491 O O . GLY A 1 70 ? 4.637 2.281 9.589 1.00 94.56 70 GLY A O 1
ATOM 492 N N . GLY A 1 71 ? 6.074 0.565 9.773 1.00 91.62 71 GLY A N 1
ATOM 493 C CA . GLY A 1 71 ? 7.148 1.107 8.957 1.00 91.62 71 GLY A CA 1
ATOM 494 C C . GLY A 1 71 ? 7.728 0.061 8.009 1.00 91.62 71 GLY A C 1
ATOM 495 O O . GLY A 1 71 ? 7.627 -1.148 8.240 1.00 91.62 71 GLY A O 1
ATOM 496 N N . GLY A 1 72 ? 8.368 0.554 6.951 1.00 92.19 72 GLY A N 1
ATOM 497 C CA . GLY A 1 72 ? 9.021 -0.249 5.922 1.00 92.19 72 GLY A CA 1
ATOM 498 C C . GLY A 1 72 ? 8.255 -0.262 4.601 1.00 92.19 72 GLY A C 1
ATOM 499 O O . GLY A 1 72 ? 7.162 0.284 4.480 1.00 92.19 72 GLY A O 1
ATOM 500 N N . ASP A 1 73 ? 8.859 -0.891 3.598 1.00 94.88 73 ASP A N 1
ATOM 501 C CA . ASP A 1 73 ? 8.381 -0.815 2.220 1.00 94.88 73 ASP A CA 1
ATOM 502 C C . ASP A 1 73 ? 7.073 -1.579 1.973 1.00 94.88 73 ASP A C 1
ATOM 504 O O . ASP A 1 73 ? 6.703 -2.527 2.680 1.00 94.88 73 ASP A O 1
ATOM 508 N N . LEU A 1 74 ? 6.385 -1.179 0.902 1.00 97.94 74 LEU A N 1
ATOM 509 C CA . LEU A 1 74 ? 5.143 -1.783 0.439 1.00 97.94 74 LEU A CA 1
ATOM 510 C C . LEU A 1 74 ? 5.431 -2.742 -0.714 1.00 97.94 74 LEU A C 1
ATOM 512 O O . LEU A 1 74 ? 5.901 -2.341 -1.779 1.00 97.94 74 LEU A O 1
ATOM 516 N N . THR A 1 75 ? 5.116 -4.021 -0.529 1.00 98.19 75 THR A N 1
ATOM 517 C CA . THR A 1 75 ? 5.295 -5.044 -1.568 1.00 98.19 75 THR A CA 1
ATOM 518 C C . THR A 1 75 ? 3.952 -5.614 -1.990 1.00 98.19 75 THR A C 1
ATOM 520 O O . THR A 1 75 ? 3.257 -6.235 -1.193 1.00 98.19 75 THR A O 1
ATOM 523 N N . PHE A 1 76 ? 3.591 -5.466 -3.257 1.00 98.50 76 PHE A N 1
ATOM 524 C CA . PHE A 1 76 ? 2.373 -6.032 -3.819 1.00 98.50 76 PHE A CA 1
ATOM 525 C C . PHE A 1 76 ? 2.679 -7.301 -4.604 1.00 98.50 76 PHE A C 1
ATOM 527 O O . PHE A 1 76 ? 3.626 -7.345 -5.386 1.00 98.50 76 PHE A O 1
ATOM 534 N N . ASN A 1 77 ? 1.858 -8.326 -4.405 1.00 97.44 77 ASN A N 1
ATOM 535 C CA . ASN A 1 77 ? 1.868 -9.555 -5.185 1.00 97.44 77 ASN A CA 1
ATOM 536 C C . ASN A 1 77 ? 0.430 -10.062 -5.387 1.00 97.44 77 ASN A C 1
ATOM 538 O O . ASN A 1 77 ? 0.103 -11.181 -5.007 1.00 97.44 77 ASN A O 1
ATOM 542 N N . GLY A 1 78 ? -0.437 -9.200 -5.923 1.00 96.56 78 GLY A N 1
ATOM 543 C CA . GLY A 1 78 ? -1.844 -9.484 -6.227 1.00 96.56 78 GLY A CA 1
ATOM 544 C C . GLY A 1 78 ? -2.864 -8.922 -5.230 1.00 96.56 78 GLY A C 1
ATOM 545 O O . GLY A 1 78 ? -4.065 -9.040 -5.460 1.00 96.56 78 GLY A O 1
ATOM 546 N N . GLY A 1 79 ? -2.421 -8.309 -4.129 1.00 98.12 79 GLY A N 1
ATOM 547 C CA . GLY A 1 79 ? -3.299 -7.677 -3.143 1.00 98.12 79 GLY A CA 1
ATOM 548 C C . GLY A 1 79 ? -3.614 -6.204 -3.421 1.00 98.12 79 GLY A C 1
ATOM 549 O O . GLY A 1 79 ? -3.101 -5.588 -4.360 1.00 98.12 79 GLY A O 1
ATOM 550 N N . THR A 1 80 ? -4.452 -5.642 -2.551 1.00 98.69 80 THR A N 1
ATOM 551 C CA . THR A 1 80 ? -4.915 -4.251 -2.611 1.00 98.69 80 THR A CA 1
ATOM 552 C C . THR A 1 80 ? -4.582 -3.505 -1.326 1.00 98.69 80 THR A C 1
ATOM 554 O O . THR A 1 80 ? -4.852 -4.004 -0.232 1.00 98.69 80 THR A O 1
ATOM 557 N N . LEU A 1 81 ? -4.054 -2.292 -1.466 1.00 98.62 81 LEU A N 1
ATOM 558 C CA . LEU A 1 81 ? 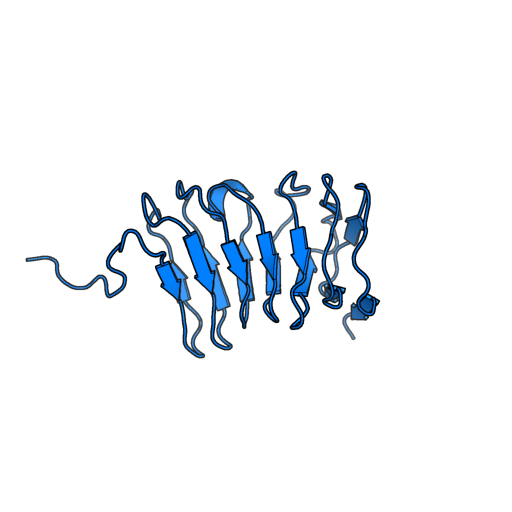-4.041 -1.288 -0.410 1.00 98.62 81 LEU A CA 1
ATOM 559 C C . LEU A 1 81 ? -5.227 -0.354 -0.641 1.00 98.62 81 LEU A C 1
ATOM 561 O O . LEU A 1 81 ? -5.270 0.338 -1.658 1.00 98.62 81 LEU A O 1
ATOM 565 N N . GLN A 1 82 ? -6.166 -0.343 0.296 1.00 98.62 82 GLN A N 1
ATOM 566 C CA . GLN A 1 82 ? -7.276 0.593 0.316 1.00 98.62 82 GLN A CA 1
ATOM 567 C C . GLN A 1 82 ? -6.967 1.744 1.272 1.00 98.62 82 GLN A C 1
ATOM 569 O O . GLN A 1 82 ? -6.766 1.534 2.469 1.00 98.62 82 GLN A O 1
ATOM 574 N N . VAL A 1 83 ? -6.937 2.952 0.716 1.00 98.50 83 VAL A N 1
ATOM 575 C CA . VAL A 1 83 ? -6.792 4.214 1.439 1.00 98.50 83 VAL A CA 1
ATOM 576 C C . VAL A 1 83 ? -8.179 4.811 1.610 1.00 98.50 83 VAL A C 1
ATOM 578 O O . VAL A 1 83 ? -8.829 5.166 0.621 1.00 98.50 83 VAL A O 1
ATOM 581 N N . THR A 1 84 ? -8.623 4.914 2.858 1.00 98.06 84 THR A N 1
ATOM 582 C CA . THR A 1 84 ? -9.949 5.433 3.203 1.00 98.06 84 THR A CA 1
ATOM 583 C C . THR A 1 84 ? -9.865 6.868 3.721 1.00 98.06 84 THR A C 1
ATOM 585 O O . THR A 1 84 ? -8.860 7.301 4.295 1.00 98.06 84 THR A O 1
ATOM 588 N N . GLY A 1 85 ? -10.932 7.637 3.494 1.00 97.00 85 GLY A N 1
ATOM 589 C CA . GLY A 1 85 ? -10.999 9.051 3.862 1.00 97.00 85 GLY A CA 1
ATOM 590 C C . GLY A 1 85 ? -9.945 9.927 3.170 1.00 97.00 85 GLY A C 1
ATOM 591 O O . GLY A 1 85 ? -9.380 9.577 2.133 1.00 97.00 85 GLY A O 1
ATOM 592 N N . THR A 1 86 ? -9.693 11.103 3.748 1.00 96.81 86 THR A N 1
ATOM 593 C CA . THR A 1 86 ? -8.909 12.187 3.119 1.00 96.81 86 THR A CA 1
ATOM 594 C C . THR A 1 86 ? -7.700 12.647 3.937 1.00 96.81 86 THR A C 1
ATOM 596 O O . THR A 1 86 ? -6.990 13.560 3.526 1.00 96.81 86 THR A O 1
ATOM 599 N N . SER A 1 87 ? -7.452 12.039 5.103 1.00 95.38 87 SER A N 1
ATOM 600 C CA . SER A 1 87 ? -6.371 12.462 6.009 1.00 95.38 87 SER A CA 1
ATOM 601 C C . SER A 1 87 ? -4.989 11.980 5.569 1.00 95.38 87 SER A C 1
ATOM 603 O O . SER A 1 87 ? -3.998 12.670 5.800 1.00 95.38 87 SER A O 1
ATOM 605 N N . TRP A 1 88 ? -4.909 10.807 4.939 1.00 97.19 88 TRP A N 1
ATOM 606 C CA . TRP A 1 88 ? -3.665 10.267 4.405 1.00 97.19 88 TRP A CA 1
ATOM 607 C C . TRP A 1 88 ? -3.606 10.485 2.898 1.00 97.19 88 TRP A C 1
ATOM 609 O O . TRP A 1 88 ? -4.350 9.866 2.141 1.00 97.19 88 TRP A O 1
ATOM 619 N N . THR A 1 89 ? -2.736 11.398 2.473 1.00 97.12 89 THR A N 1
ATOM 620 C CA . THR A 1 89 ? -2.654 11.871 1.082 1.00 97.12 89 THR A CA 1
ATOM 621 C C . THR A 1 89 ? -1.318 11.559 0.422 1.00 97.12 89 THR A C 1
ATOM 623 O O . THR A 1 89 ? -1.143 11.839 -0.758 1.00 97.12 89 THR A O 1
ATOM 626 N N . SER A 1 90 ? -0.344 10.997 1.138 1.00 96.75 90 SER A N 1
ATOM 627 C CA . SER A 1 90 ? 0.914 10.590 0.515 1.00 96.75 90 SER A CA 1
ATOM 628 C C . SER A 1 90 ? 1.666 9.552 1.328 1.00 96.75 90 SER A C 1
ATOM 630 O O . SER A 1 90 ? 1.534 9.513 2.547 1.00 96.75 90 SER A O 1
ATOM 632 N N . THR A 1 91 ? 2.488 8.758 0.650 1.00 96.06 91 THR A N 1
ATOM 633 C CA . THR A 1 91 ? 3.495 7.903 1.280 1.00 96.06 91 THR A CA 1
ATOM 634 C C . THR A 1 91 ? 4.871 8.142 0.672 1.00 96.06 91 THR A C 1
ATOM 636 O O . THR A 1 91 ? 5.014 8.470 -0.517 1.00 96.06 91 THR A O 1
ATOM 639 N N . ASN A 1 92 ? 5.892 7.976 1.507 1.00 94.38 92 ASN A N 1
ATOM 640 C CA . ASN A 1 92 ? 7.305 8.022 1.145 1.00 94.38 92 ASN A CA 1
ATOM 641 C C . ASN A 1 92 ? 7.985 6.650 1.255 1.00 94.38 92 ASN A C 1
ATOM 643 O O . ASN A 1 92 ? 9.211 6.582 1.313 1.00 94.38 92 ASN A O 1
ATOM 647 N N . TRP A 1 93 ? 7.217 5.565 1.300 1.00 95.12 93 TRP A N 1
ATOM 648 C CA . TRP A 1 93 ? 7.766 4.216 1.245 1.00 95.12 93 TRP A CA 1
ATOM 649 C C . TRP A 1 93 ? 8.043 3.784 -0.187 1.00 95.12 93 TRP A C 1
ATOM 651 O O . TRP A 1 93 ? 7.366 4.221 -1.125 1.00 95.12 93 TRP A O 1
ATOM 661 N N . ALA A 1 94 ? 9.039 2.913 -0.365 1.00 94.31 94 ALA A N 1
ATOM 662 C CA . ALA A 1 94 ? 9.241 2.299 -1.663 1.00 94.31 94 ALA A CA 1
ATOM 663 C C . ALA A 1 94 ? 8.079 1.342 -1.953 1.00 94.31 94 ALA A C 1
ATOM 665 O O . ALA A 1 94 ? 7.599 0.620 -1.073 1.00 94.31 94 ALA A O 1
ATOM 666 N N . VAL A 1 95 ? 7.628 1.335 -3.207 1.00 97.75 95 VAL A N 1
ATOM 667 C CA . VAL A 1 95 ? 6.557 0.451 -3.668 1.00 97.75 95 VAL A CA 1
ATOM 668 C C . VAL A 1 95 ? 7.122 -0.530 -4.684 1.00 97.75 95 VAL A C 1
ATOM 670 O O . VAL A 1 95 ? 7.633 -0.134 -5.733 1.00 97.75 95 VAL A O 1
ATOM 673 N N . SER A 1 96 ? 6.992 -1.821 -4.390 1.00 97.69 96 SER A N 1
ATOM 674 C CA . SER A 1 96 ? 7.419 -2.910 -5.265 1.00 97.69 96 SER A CA 1
ATOM 675 C C . SER A 1 96 ? 6.223 -3.723 -5.762 1.00 97.69 96 SER A C 1
ATOM 677 O O . SER A 1 96 ? 5.460 -4.261 -4.962 1.00 97.69 96 SER A O 1
ATOM 679 N N . LEU A 1 97 ? 6.072 -3.842 -7.080 1.00 97.94 97 LEU A N 1
ATOM 680 C CA . LEU A 1 97 ? 5.083 -4.684 -7.751 1.00 97.94 97 LEU A CA 1
ATOM 681 C C . LEU A 1 97 ? 5.749 -5.988 -8.205 1.00 97.94 97 LEU A C 1
ATOM 683 O O . LEU A 1 97 ? 6.487 -6.025 -9.193 1.00 97.94 97 LEU A O 1
ATOM 687 N N . GLN A 1 98 ? 5.485 -7.074 -7.486 1.00 97.94 98 GLN A N 1
ATOM 688 C CA . GLN A 1 98 ? 5.900 -8.423 -7.875 1.00 97.94 98 GLN A CA 1
ATOM 689 C C . GLN A 1 98 ? 5.046 -8.935 -9.039 1.00 97.94 98 GLN A C 1
ATOM 691 O O . GLN A 1 98 ? 4.105 -8.269 -9.457 1.00 97.94 98 GLN A O 1
ATOM 696 N N . ALA A 1 99 ? 5.342 -10.124 -9.569 1.00 95.75 99 ALA A N 1
ATOM 697 C CA . ALA A 1 99 ? 4.670 -10.660 -10.759 1.00 95.75 99 ALA A CA 1
ATOM 698 C C . ALA A 1 99 ? 3.127 -10.669 -10.672 1.00 95.75 99 ALA A C 1
ATOM 700 O O . ALA A 1 99 ? 2.467 -10.478 -11.689 1.00 95.75 99 ALA A O 1
ATOM 701 N N . GLY A 1 100 ? 2.547 -10.826 -9.473 1.00 95.38 100 GLY A N 1
ATOM 702 C CA . GLY A 1 100 ? 1.097 -10.748 -9.255 1.00 95.38 100 GLY A CA 1
ATOM 703 C C . GLY A 1 100 ? 0.482 -9.347 -9.397 1.00 95.38 100 GLY A C 1
ATOM 704 O O . GLY A 1 100 ? -0.738 -9.218 -9.366 1.00 95.38 100 GLY A O 1
ATOM 705 N N . GLY A 1 101 ? 1.294 -8.298 -9.551 1.00 97.31 101 GLY A N 1
ATOM 706 C CA . GLY A 1 101 ? 0.844 -6.909 -9.621 1.00 97.31 101 GLY A CA 1
ATOM 707 C C . GLY A 1 101 ? 0.360 -6.363 -8.280 1.00 97.31 101 GLY A C 1
ATOM 708 O O . GLY A 1 101 ? 0.601 -6.946 -7.223 1.00 97.31 101 GLY A O 1
ATOM 709 N N . GLY A 1 102 ? -0.318 -5.221 -8.319 1.00 97.62 102 GLY A N 1
ATOM 710 C CA . GLY A 1 102 ? -0.864 -4.581 -7.128 1.00 97.62 102 GLY A CA 1
ATOM 711 C C . GLY A 1 102 ? -1.942 -3.561 -7.441 1.00 97.62 102 GLY A C 1
ATOM 712 O O . GLY A 1 102 ? -1.955 -2.968 -8.523 1.00 97.62 102 GLY A O 1
ATOM 713 N N . THR A 1 103 ? -2.823 -3.347 -6.468 1.00 98.38 103 THR A N 1
ATOM 714 C CA . THR A 1 103 ? -3.904 -2.369 -6.573 1.00 98.38 103 THR A CA 1
ATOM 715 C C . THR A 1 103 ? -3.790 -1.315 -5.483 1.00 98.38 103 THR A C 1
ATOM 717 O O . THR A 1 103 ? -3.695 -1.641 -4.301 1.00 98.38 103 THR A O 1
ATOM 720 N N . PHE A 1 104 ? -3.861 -0.049 -5.884 1.00 98.12 104 PHE A N 1
ATOM 721 C CA . PHE A 1 104 ? -4.174 1.053 -4.981 1.00 98.12 104 PHE A CA 1
ATOM 722 C C . PHE A 1 104 ? -5.643 1.414 -5.159 1.00 98.12 104 PHE A C 1
ATOM 724 O O . PHE A 1 104 ? -6.053 1.852 -6.238 1.00 98.12 104 PHE A O 1
ATOM 731 N N . ASP A 1 105 ? -6.414 1.238 -4.097 1.00 98.38 105 ASP A N 1
ATOM 732 C CA . ASP A 1 105 ? -7.804 1.652 -4.007 1.00 98.38 105 ASP A CA 1
ATOM 733 C C . ASP A 1 105 ? -7.884 2.957 -3.213 1.00 98.38 105 ASP A C 1
ATOM 735 O O . ASP A 1 105 ? -7.715 2.962 -1.998 1.00 98.38 105 ASP A O 1
ATOM 739 N N . ILE A 1 106 ? -8.075 4.080 -3.905 1.00 98.06 106 ILE A N 1
ATOM 740 C CA . ILE A 1 106 ? -8.248 5.386 -3.252 1.00 98.06 106 ILE A CA 1
ATOM 741 C C . ILE A 1 106 ? -9.746 5.630 -3.196 1.00 98.06 106 ILE A C 1
ATOM 743 O O . ILE A 1 106 ? -10.340 6.057 -4.190 1.00 98.06 106 ILE A O 1
ATOM 747 N N . GLU A 1 107 ? -10.347 5.247 -2.074 1.00 97.75 107 GLU A N 1
ATOM 748 C CA . GLU A 1 107 ? -11.795 5.098 -1.936 1.00 97.75 107 GLU A CA 1
ATOM 749 C C . GLU A 1 107 ? -12.512 6.441 -2.125 1.00 97.75 107 GLU A C 1
ATOM 751 O O . GLU A 1 107 ? -13.425 6.561 -2.948 1.00 97.75 107 GLU A O 1
ATOM 756 N N . ASP A 1 108 ? -12.049 7.462 -1.400 1.00 97.44 108 ASP A N 1
ATOM 757 C CA . ASP A 1 108 ? -12.673 8.780 -1.343 1.00 97.44 108 ASP A CA 1
ATOM 758 C C . ASP A 1 108 ? -12.307 9.635 -2.567 1.00 97.44 108 ASP A C 1
ATOM 760 O O . ASP A 1 108 ? -11.131 9.850 -2.870 1.00 97.44 108 ASP A O 1
ATOM 764 N N . ALA A 1 109 ? -13.323 10.162 -3.256 1.00 96.81 109 ALA A N 1
ATOM 765 C CA . ALA A 1 109 ? -13.168 11.005 -4.442 1.00 96.81 109 ALA A CA 1
ATOM 766 C C . ALA A 1 109 ? -12.377 12.298 -4.181 1.00 96.81 109 ALA A C 1
ATOM 768 O O . ALA A 1 109 ? -11.727 12.814 -5.091 1.00 96.81 109 ALA A O 1
ATOM 769 N N . ALA A 1 110 ? -12.425 12.821 -2.953 1.00 97.38 110 ALA A N 1
ATOM 770 C CA . ALA A 1 110 ? -11.707 14.027 -2.562 1.00 97.38 110 ALA A CA 1
ATOM 771 C C . ALA A 1 110 ? -10.239 13.755 -2.198 1.00 97.38 110 ALA A C 1
ATOM 773 O O . ALA A 1 110 ? -9.464 14.702 -2.052 1.00 97.38 110 ALA A O 1
ATOM 774 N N . ASN A 1 111 ? -9.832 12.489 -2.060 1.00 97.81 111 ASN A N 1
ATOM 775 C CA . ASN A 1 111 ? -8.447 12.158 -1.765 1.00 97.81 111 ASN A CA 1
ATOM 776 C C . ASN A 1 111 ? -7.604 12.132 -3.051 1.00 97.81 111 ASN A C 1
ATOM 778 O O . ASN A 1 111 ? -7.915 11.445 -4.029 1.00 97.81 111 ASN A O 1
ATOM 782 N N . ASN A 1 112 ? -6.503 12.881 -3.029 1.00 96.69 112 ASN A N 1
ATOM 783 C CA . ASN A 1 112 ? -5.432 12.786 -4.007 1.00 96.69 112 ASN A CA 1
ATOM 784 C C . ASN A 1 112 ? -4.204 12.186 -3.320 1.00 96.69 112 ASN A C 1
ATOM 786 O O . ASN A 1 112 ? -3.453 12.893 -2.650 1.00 96.69 112 ASN A O 1
ATOM 790 N N . PHE A 1 113 ? -4.039 10.874 -3.476 1.00 97.69 113 PHE A N 1
ATOM 791 C CA . PHE A 1 113 ? -2.998 10.109 -2.812 1.00 97.69 113 PHE A CA 1
ATOM 792 C C . PHE A 1 113 ? -1.725 10.048 -3.660 1.00 97.69 113 PHE A C 1
ATOM 794 O O . PHE A 1 113 ? -1.757 9.569 -4.794 1.00 97.69 113 PHE A O 1
ATOM 801 N N . ALA A 1 114 ? -0.593 10.495 -3.120 1.00 97.19 114 ALA A N 1
ATOM 802 C CA . ALA A 1 114 ? 0.686 10.542 -3.816 1.00 97.19 114 ALA A CA 1
ATOM 803 C C . ALA A 1 114 ? 1.668 9.453 -3.351 1.00 97.19 114 ALA A C 1
ATOM 805 O O . ALA A 1 114 ? 1.977 9.333 -2.167 1.00 97.19 114 ALA A O 1
ATOM 806 N N . VAL A 1 115 ? 2.246 8.715 -4.298 1.00 97.00 115 VAL A N 1
ATOM 807 C CA . VAL A 1 115 ? 3.412 7.849 -4.061 1.00 97.00 115 VAL A CA 1
ATOM 808 C C . VAL A 1 115 ? 4.665 8.600 -4.502 1.00 97.00 115 VAL A C 1
ATOM 810 O O . VAL A 1 115 ? 4.859 8.855 -5.695 1.00 97.00 115 VAL A O 1
ATOM 813 N N . THR A 1 116 ? 5.506 8.969 -3.531 1.00 95.75 116 THR A N 1
ATOM 814 C CA . THR A 1 116 ? 6.575 9.963 -3.742 1.00 95.75 116 THR A CA 1
ATOM 815 C C . THR A 1 116 ? 7.955 9.375 -4.039 1.00 95.75 116 THR A C 1
ATOM 817 O O . THR A 1 116 ? 8.687 9.963 -4.828 1.00 95.75 116 THR A O 1
ATOM 820 N N . GLN A 1 117 ? 8.306 8.199 -3.503 1.00 92.38 117 GLN A N 1
ATOM 821 C CA . GLN A 1 117 ? 9.588 7.534 -3.815 1.00 92.38 117 GLN A CA 1
ATOM 822 C C . GLN A 1 117 ? 9.604 6.856 -5.195 1.00 92.38 117 GLN A C 1
ATOM 824 O O . GLN A 1 117 ? 10.669 6.623 -5.760 1.00 92.38 117 GLN A O 1
ATOM 829 N N . GLY A 1 118 ? 8.427 6.570 -5.761 1.00 89.56 118 GLY A N 1
ATOM 830 C CA . GLY A 1 118 ? 8.268 5.870 -7.036 1.00 89.56 118 GLY A CA 1
ATOM 831 C C . GLY A 1 118 ? 7.927 4.388 -6.876 1.00 89.56 118 GLY A C 1
ATOM 832 O O . GLY A 1 118 ? 8.069 3.793 -5.807 1.00 89.56 118 GLY A O 1
ATOM 833 N N . VAL A 1 119 ? 7.420 3.806 -7.961 1.00 96.25 119 VAL A N 1
ATOM 834 C CA . VAL A 1 119 ? 6.966 2.413 -8.041 1.00 96.25 119 VAL A CA 1
ATOM 835 C C . VAL A 1 119 ? 7.902 1.617 -8.951 1.00 96.25 119 VAL A C 1
ATOM 837 O O . VAL A 1 11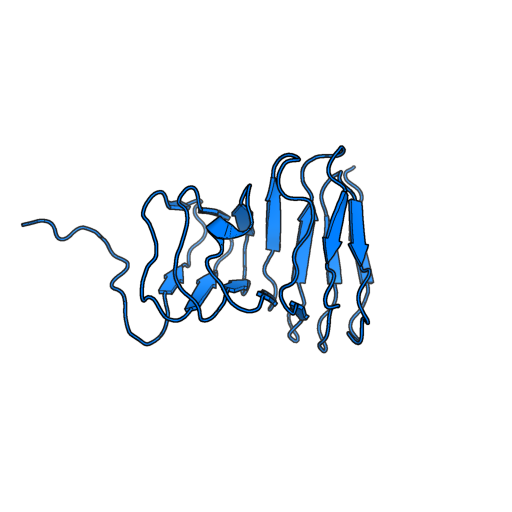9 ? 8.179 2.038 -10.076 1.00 96.25 119 VAL A O 1
ATOM 840 N N . ALA A 1 120 ? 8.355 0.451 -8.500 1.00 97.12 120 ALA A N 1
ATOM 841 C CA . ALA A 1 120 ? 9.247 -0.439 -9.244 1.00 97.12 120 ALA A CA 1
ATOM 842 C C . ALA A 1 120 ? 8.688 -1.868 -9.328 1.00 97.12 120 ALA A C 1
ATOM 844 O O . ALA A 1 120 ? 7.795 -2.235 -8.569 1.00 97.12 120 ALA A O 1
ATOM 845 N N . GLY A 1 121 ? 9.246 -2.696 -10.214 1.00 97.06 121 GLY A N 1
ATOM 846 C CA . GLY A 1 121 ? 8.957 -4.135 -10.287 1.00 97.06 121 GLY A CA 1
ATOM 847 C C . GLY A 1 121 ? 8.299 -4.596 -11.591 1.00 97.06 121 GLY A C 1
ATOM 848 O O . GLY A 1 121 ? 7.949 -3.802 -12.457 1.00 97.06 121 GLY A O 1
ATOM 849 N N . ALA A 1 122 ? 8.169 -5.910 -11.756 1.00 95.38 122 ALA A N 1
ATOM 850 C CA . ALA A 1 122 ? 7.661 -6.507 -12.993 1.00 95.38 122 ALA A CA 1
ATOM 851 C C . ALA A 1 122 ? 6.122 -6.544 -13.077 1.00 95.38 122 ALA A C 1
ATOM 853 O O . ALA A 1 122 ? 5.569 -6.771 -14.151 1.00 95.38 122 ALA A O 1
ATOM 854 N N . GLY A 1 123 ? 5.429 -6.358 -11.950 1.00 96.69 123 GLY A N 1
ATOM 855 C CA . GLY A 1 123 ? 3.975 -6.449 -11.859 1.00 96.69 123 GLY A CA 1
ATOM 856 C C . GLY A 1 123 ? 3.221 -5.278 -12.472 1.00 96.69 123 GLY A C 1
ATOM 857 O O . GLY A 1 123 ? 3.733 -4.162 -12.569 1.00 96.69 123 GLY A O 1
ATOM 858 N N . GLY A 1 124 ? 1.964 -5.533 -12.839 1.00 96.31 124 GLY A N 1
ATOM 859 C CA . GLY A 1 124 ? 1.032 -4.491 -13.263 1.00 96.31 124 GLY A CA 1
ATOM 860 C C . GLY A 1 124 ? 0.529 -3.642 -12.095 1.00 96.31 124 GLY A C 1
ATOM 861 O O . GLY A 1 124 ? 0.364 -4.135 -10.976 1.00 96.31 124 GLY A O 1
ATOM 862 N N . LEU A 1 125 ? 0.254 -2.367 -12.371 1.00 97.19 125 LEU A N 1
ATOM 863 C CA . LEU A 1 125 ? -0.337 -1.430 -11.417 1.00 97.19 125 LEU A CA 1
ATOM 864 C C . LEU A 1 125 ? -1.803 -1.193 -11.767 1.00 97.19 125 LEU A C 1
ATOM 866 O O . LEU A 1 125 ? -2.118 -0.718 -12.863 1.00 97.19 125 LEU A O 1
ATOM 870 N N . THR A 1 126 ? -2.687 -1.443 -10.808 1.00 97.75 126 THR A N 1
ATOM 871 C CA . THR A 1 126 ? -4.106 -1.109 -10.918 1.00 97.75 126 THR A CA 1
ATOM 872 C C . THR A 1 126 ? -4.463 0.041 -9.980 1.00 97.75 126 THR A C 1
ATOM 874 O O . THR A 1 126 ? -4.142 0.018 -8.795 1.00 97.75 126 THR A O 1
ATOM 877 N N . LYS A 1 127 ? -5.162 1.048 -10.504 1.00 96.81 127 LYS A N 1
ATOM 878 C CA . LYS A 1 127 ? -5.842 2.072 -9.701 1.00 96.81 127 LYS A CA 1
ATOM 879 C C . LYS A 1 127 ? -7.342 1.784 -9.680 1.00 96.81 127 LYS A C 1
ATOM 881 O O . LYS A 1 127 ? -7.952 1.689 -10.746 1.00 96.81 127 LYS A O 1
ATOM 886 N N . SER A 1 128 ? -7.921 1.684 -8.488 1.00 97.06 128 SER A N 1
ATOM 887 C CA . SER A 1 128 ? -9.367 1.601 -8.237 1.00 97.06 128 SER A CA 1
ATOM 888 C C . SER A 1 128 ? -9.818 2.682 -7.248 1.00 97.06 128 SER A C 1
ATOM 890 O O . SER A 1 128 ? -8.996 3.445 -6.731 1.00 97.06 128 SER A O 1
ATOM 892 N N . GLY A 1 129 ? -11.125 2.789 -7.029 1.00 96.56 129 GLY A N 1
ATOM 893 C CA . GLY A 1 129 ? -11.706 3.797 -6.144 1.00 96.56 129 GLY A CA 1
ATOM 894 C C . GLY A 1 129 ? -11.850 5.158 -6.820 1.00 96.56 129 GLY A C 1
ATOM 895 O O . GLY A 1 129 ? -11.258 5.419 -7.875 1.00 96.56 129 GLY A O 1
ATOM 896 N N . SER A 1 130 ? -12.671 6.017 -6.221 1.00 95.88 130 SER A N 1
ATOM 897 C CA . SER A 1 130 ? -13.110 7.276 -6.830 1.00 95.88 130 SER A CA 1
ATOM 898 C C . SER A 1 130 ? -12.053 8.381 -6.776 1.00 95.88 130 SER A C 1
ATOM 900 O O . SER A 1 130 ? -12.113 9.314 -7.574 1.00 95.88 130 SER A O 1
ATOM 902 N N . GLY A 1 131 ? -11.093 8.286 -5.852 1.00 96.94 131 GLY A N 1
ATOM 903 C CA . GLY A 1 131 ? -10.040 9.283 -5.664 1.00 96.94 131 GLY A CA 1
ATOM 904 C C . GLY A 1 131 ? -8.964 9.260 -6.742 1.00 96.94 131 GLY A C 1
ATOM 905 O O . GLY A 1 131 ? -9.000 8.478 -7.695 1.00 96.94 131 GLY A O 1
ATOM 906 N N . THR A 1 132 ? -7.940 10.089 -6.570 1.00 96.94 132 THR A N 1
ATOM 907 C CA . THR A 1 132 ? -6.797 10.174 -7.489 1.00 96.94 132 THR A CA 1
ATOM 908 C C . THR A 1 132 ? -5.574 9.485 -6.892 1.00 96.94 132 THR A C 1
ATOM 910 O O . THR A 1 132 ? -5.301 9.622 -5.706 1.00 96.94 132 THR A O 1
ATOM 913 N N . LEU A 1 133 ? -4.832 8.746 -7.721 1.00 96.88 133 LEU A N 1
ATOM 914 C CA . LEU A 1 133 ? -3.490 8.264 -7.391 1.00 96.88 133 LEU A CA 1
ATOM 915 C C . LEU A 1 133 ? -2.486 9.031 -8.243 1.00 96.88 133 LEU A C 1
ATOM 917 O O . LEU A 1 133 ? -2.524 8.947 -9.471 1.00 96.88 133 LEU A O 1
ATOM 921 N N . THR A 1 134 ? -1.580 9.735 -7.582 1.00 96.06 134 THR A N 1
ATOM 922 C CA . THR A 1 134 ? -0.495 10.489 -8.202 1.00 96.06 134 THR A CA 1
ATOM 923 C C . THR A 1 134 ? 0.819 9.744 -7.991 1.00 96.06 134 THR A C 1
ATOM 925 O O . THR A 1 134 ? 1.212 9.461 -6.864 1.00 96.06 134 THR A O 1
ATOM 928 N N . LEU A 1 135 ? 1.531 9.430 -9.073 1.00 94.75 135 LEU A N 1
ATOM 929 C CA . LEU A 1 135 ? 2.863 8.824 -9.006 1.00 94.75 135 LEU A CA 1
ATOM 930 C C . LEU A 1 135 ? 3.905 9.902 -9.311 1.00 94.75 135 LEU A C 1
ATOM 932 O O . LEU A 1 135 ? 4.178 10.176 -10.478 1.00 94.75 135 LEU A O 1
ATOM 936 N N . SER A 1 136 ? 4.446 10.541 -8.276 1.00 91.94 136 SER A N 1
ATOM 937 C CA . SER A 1 136 ? 5.380 11.668 -8.428 1.00 91.94 136 SER A CA 1
ATOM 938 C C . SER A 1 136 ? 6.853 11.256 -8.404 1.00 91.94 136 SER A C 1
ATOM 940 O O . SER A 1 136 ? 7.694 12.009 -8.889 1.00 91.94 136 SER A O 1
ATOM 942 N N . GLY A 1 137 ? 7.168 10.068 -7.880 1.00 90.12 137 GLY A N 1
ATOM 943 C CA . GLY A 1 137 ? 8.526 9.521 -7.899 1.00 90.12 137 GLY A CA 1
ATOM 944 C C . GLY A 1 137 ? 8.951 8.934 -9.249 1.00 90.12 137 GLY A C 1
ATOM 945 O O . GLY A 1 137 ? 8.161 8.824 -10.190 1.00 90.12 137 GLY A O 1
ATOM 946 N N . ALA A 1 138 ? 10.213 8.507 -9.341 1.00 90.75 138 ALA A N 1
ATOM 947 C CA . ALA A 1 138 ? 10.737 7.821 -10.520 1.00 90.75 138 ALA A CA 1
ATOM 948 C C . ALA A 1 138 ? 10.156 6.399 -10.609 1.00 90.75 138 ALA A C 1
ATOM 950 O O . ALA A 1 138 ? 10.513 5.513 -9.836 1.00 90.75 138 ALA A O 1
ATOM 951 N N . ASN A 1 139 ? 9.239 6.179 -11.550 1.00 93.19 139 ASN A N 1
ATOM 952 C CA . ASN A 1 139 ? 8.556 4.896 -11.708 1.00 93.19 139 ASN A CA 1
ATOM 953 C C . ASN A 1 139 ? 9.260 4.025 -12.755 1.00 93.19 139 ASN A C 1
ATOM 955 O O . ASN A 1 139 ? 9.362 4.427 -13.913 1.00 93.19 139 ASN A O 1
ATOM 959 N N . SER A 1 140 ? 9.689 2.826 -12.364 1.00 94.56 140 SER A N 1
ATOM 960 C CA . SER A 1 140 ? 10.432 1.872 -13.204 1.00 94.56 140 SER A CA 1
ATOM 961 C C . SER A 1 140 ? 9.717 0.532 -13.402 1.00 94.56 140 SER A C 1
ATOM 963 O O . SER A 1 140 ? 10.303 -0.404 -13.943 1.00 94.56 140 SER A O 1
ATOM 965 N N . TYR A 1 141 ? 8.459 0.413 -12.967 1.00 94.50 141 TYR A N 1
ATOM 966 C CA . TYR A 1 141 ? 7.695 -0.815 -13.163 1.00 94.50 141 TYR A CA 1
ATOM 967 C C . TYR A 1 141 ? 7.369 -1.074 -14.639 1.00 94.50 141 TYR A C 1
ATOM 969 O O . TYR A 1 141 ? 7.066 -0.146 -15.394 1.00 94.50 141 TYR A O 1
ATOM 977 N N . THR A 1 142 ? 7.425 -2.343 -15.037 1.00 92.75 142 THR A N 1
ATOM 978 C CA . THR A 1 142 ? 7.311 -2.762 -16.445 1.00 92.75 142 THR A CA 1
ATOM 979 C C . THR A 1 142 ? 5.985 -3.437 -16.789 1.00 92.75 142 THR A C 1
ATOM 981 O O . THR A 1 142 ? 5.694 -3.616 -17.970 1.00 92.75 142 THR A O 1
ATOM 984 N N . GLY A 1 143 ? 5.176 -3.800 -15.790 1.00 89.88 143 GLY A N 1
ATOM 985 C CA . GLY A 1 143 ? 3.864 -4.402 -16.008 1.00 89.88 143 GLY A CA 1
ATOM 986 C C . GLY A 1 143 ? 2.809 -3.407 -16.502 1.00 89.88 143 GLY A C 1
ATOM 987 O O . GLY A 1 143 ? 2.968 -2.186 -16.419 1.00 89.88 143 GLY A O 1
ATOM 988 N N . GLU A 1 144 ? 1.697 -3.943 -17.008 1.00 87.25 144 GLU A N 1
ATOM 989 C CA . GLU A 1 144 ? 0.602 -3.143 -17.562 1.00 87.25 144 GLU A CA 1
ATOM 990 C C . GLU A 1 144 ? -0.017 -2.191 -16.525 1.00 87.25 144 GLU A C 1
ATOM 992 O O . GLU A 1 144 ? -0.130 -2.495 -15.334 1.00 87.25 144 GLU A O 1
ATOM 997 N N . ARG A 1 145 ? -0.455 -1.019 -16.997 1.00 88.69 145 ARG A N 1
ATOM 998 C CA . ARG A 1 145 ? -1.173 -0.022 -16.193 1.00 88.69 145 ARG A CA 1
ATOM 999 C C . ARG A 1 145 ? -2.660 -0.131 -16.468 1.00 88.69 145 ARG A C 1
ATOM 1001 O O . ARG A 1 145 ? -3.078 -0.016 -17.619 1.00 88.69 145 ARG A O 1
ATOM 1008 N N . ARG A 1 146 ? -3.468 -0.263 -15.417 1.00 87.88 146 ARG A N 1
ATOM 1009 C CA . ARG A 1 146 ? -4.928 -0.304 -15.533 1.00 87.88 146 ARG A CA 1
ATOM 1010 C C . ARG A 1 146 ? -5.592 0.695 -14.594 1.00 87.88 146 ARG A C 1
ATOM 1012 O O . ARG A 1 146 ? -5.338 0.708 -13.396 1.00 87.88 146 ARG A O 1
ATOM 1019 N N . CYS A 1 147 ? -6.495 1.506 -15.138 1.00 82.25 147 CYS A N 1
ATOM 1020 C CA . CYS A 1 147 ? -7.404 2.334 -14.350 1.00 82.25 147 CYS A CA 1
ATOM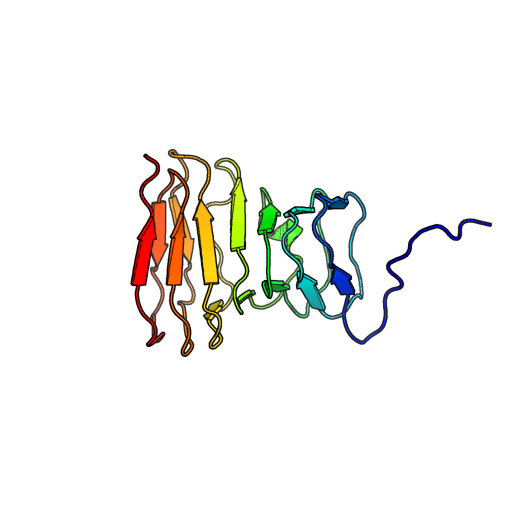 1021 C C . CYS A 1 147 ? -8.807 1.721 -14.413 1.00 82.25 147 CYS A C 1
ATOM 1023 O O . CYS A 1 147 ? -9.380 1.580 -15.494 1.00 82.25 147 CYS A O 1
ATOM 1025 N N . LEU A 1 148 ? -9.345 1.325 -13.263 1.00 73.12 148 LEU A N 1
ATOM 1026 C CA . LEU A 1 148 ? -10.723 0.872 -13.113 1.00 73.12 148 LEU A CA 1
ATOM 1027 C C . LEU A 1 148 ? -11.571 2.082 -12.712 1.00 73.12 148 LEU A C 1
ATOM 1029 O O . LEU A 1 148 ? -11.512 2.524 -11.568 1.00 73.12 148 LEU A O 1
ATOM 1033 N N . ARG A 1 149 ? -12.359 2.632 -13.644 1.00 59.69 149 ARG A N 1
ATOM 1034 C CA . ARG A 1 149 ? -13.405 3.600 -13.278 1.00 59.69 149 ARG A CA 1
ATOM 1035 C C . ARG A 1 149 ? -14.560 2.855 -12.608 1.00 59.69 149 ARG A C 1
ATOM 1037 O O . ARG A 1 149 ? -14.997 1.827 -13.130 1.00 59.69 149 ARG A O 1
ATOM 1044 N N . ALA A 1 150 ? -15.044 3.377 -11.480 1.00 43.91 150 ALA A N 1
ATOM 1045 C CA . ALA A 1 150 ? -16.325 2.967 -10.913 1.00 43.91 150 ALA A CA 1
ATOM 1046 C C . ALA A 1 150 ? -17.422 3.176 -11.974 1.00 43.91 150 ALA A C 1
ATOM 1048 O O . ALA A 1 150 ? -17.416 4.196 -12.669 1.00 43.91 150 ALA A O 1
ATOM 1049 N N . ARG A 1 151 ? -18.272 2.162 -12.164 1.00 42.00 151 ARG A N 1
ATOM 1050 C CA . ARG A 1 151 ? -19.460 2.250 -13.023 1.00 42.00 151 ARG A CA 1
ATOM 1051 C C . ARG A 1 151 ? -20.579 2.969 -12.295 1.00 42.00 151 ARG A C 1
ATOM 1053 O O . ARG A 1 151 ? -20.676 2.757 -11.068 1.00 42.00 151 ARG A O 1
#